Protein 1U14 (pdb70)

Solvent-accessible surface area: 8566 Å² total

Nearest PDB structures (foldseek):
  1u14-assembly1_A  TM=1.006E+00  e=8.343E-37  Salmonella enterica subsp. enterica serovar Typhimurium
  1u5w-assembly1_B  TM=9.908E-01  e=3.668E-31  Escherichia coli
  1u5w-assembly4_G  TM=9.729E-01  e=6.738E-28  Escherichia coli
  1u5w-assembly1_A  TM=9.685E-01  e=7.181E-28  Escherichia coli
  1zwy-assembly2_D  TM=9.170E-01  e=1.456E-21  Vibrio cholerae

Sequence (167 aa):
AHQVISATTNPAKIQAILQAFEEIFGEGSCHITPVAVESGVPEQPFGSEETRAGARNRVDNARRLHPQADFWVAIEAGIDDDATFSWVVIDNGVQRGEARSATLPLPAVILDRVRQGEALGPVSQYTGIDEIGRKEGAIGVFTAGKLTRSSVYYQAVILALSPFHNA

Foldseek 3Di:
DAEEEEQAPQQLLVLLQVVLCCVQVHPPPYDYHYDHDFLPDDAADEDPVVQVSSFVSSQVRSCVVPVPGQKYKYWGWYDYPQWIWIKIWMDRPPDIFIFIFDTDHDDVVLVVVVVVPDDSQVSVVVPVNHRQVSPQHPVCVVVVNPHGSNNRSNVRSNRSCVVVPDD

InterPro domains:
  IPR002786 Inosine/xanthosine triphosphatase [MF_00648] (2-171)
  IPR002786 Inosine/xanthosine triphosphatase [TIGR00258] (7-170)
  IPR026533 Non-canonical purine NTP phosphatase/PRRC1 [PF01931] (4-168)
  IPR029001 Inosine triphosphate pyrophosphatase-like [G3DSA:3.90.950.10] (1-171)
  IPR029001 Inosine triphosphate pyrophosphatase-like [SSF52972] (1-167)
  IPR050299 YjjX NTPase [PTHR34699] (1-169)

Secondary structure (DSSP, 8-state):
--EEEES---HHHHHHHHHHHHHHH-TT--EEEE-----SS-SS-BSHHHHHHHHHHHHHHHHHHSTT-SEEEEEEEEEETTEEEEEEEEE-SS-EEEEEPPPEEPPHHHHHHHTTT--TTT--TTT--TTGGGTTHHHHHHTTTSS-HHHHHHHHHHHHTGGGS--

Organism: Salmonella typhimurium (strain LT2 / SGSC1412 / ATCC 700720) (NCBI:txid99287)

B-factor: mean 19.36, std 8.31, range [7.98, 94.95]

Radius of gyration: 15.47 Å; Cα contacts (8 Å, |Δi|>4): 327; chains: 1; bounding box: 45×32×28 Å

Structure (mmCIF, N/CA/C/O backbone):
data_1U14
#
_entry.id   1U14
#
_cell.length_a   45.619
_cell.length_b   96.046
_cell.length_c   84.042
_cell.angle_alpha   90.00
_cell.angle_beta   90.00
_cell.angle_gamma   90.00
#
_symmetry.space_group_name_H-M   'C 2 2 21'
#
loop_
_entity.id
_entity.type
_entity.pdbx_description
1 polymer 'Hypothetical UPF0244 protein yjjX'
2 non-polymer 'PHOSPHATE ION'
3 water water
#
loop_
_atom_site.group_PDB
_atom_site.id
_atom_site.type_symbol
_atom_site.label_atom_id
_atom_site.label_alt_id
_atom_site.label_comp_id
_atom_site.label_asym_id
_atom_site.label_entity_id
_atom_site.label_seq_id
_atom_site.pdbx_PDB_ins_code
_atom_site.Cartn_x
_atom_site.Cartn_y
_atom_site.Cartn_z
_atom_site.occupancy
_atom_site.B_iso_or_equiv
_atom_site.auth_seq_id
_atom_site.auth_comp_id
_atom_site.auth_asym_id
_atom_site.auth_atom_id
_atom_site.pdbx_PDB_model_num
ATOM 1 N N . ALA A 1 1 ? 22.604 49.940 2.430 1.00 34.62 0 ALA A N 1
ATOM 2 C CA . ALA A 1 1 ? 22.379 48.494 2.387 1.00 34.48 0 ALA A CA 1
ATOM 3 C C . ALA A 1 1 ? 21.006 48.218 2.948 1.00 33.83 0 ALA A C 1
ATOM 4 O O . ALA A 1 1 ? 20.625 48.760 3.986 1.00 34.51 0 ALA A O 1
ATOM 14 N N . HIS A 1 3 ? 18.300 44.757 4.484 1.00 16.83 2 HIS A N 1
ATOM 15 C CA . HIS A 1 3 ? 17.919 43.372 4.690 1.00 16.41 2 HIS A CA 1
ATOM 16 C C . HIS A 1 3 ? 16.798 43.017 3.728 1.00 14.80 2 HIS A C 1
ATOM 17 O O . HIS A 1 3 ? 15.719 43.564 3.798 1.00 14.37 2 HIS A O 1
ATOM 24 N N . GLN A 1 4 ? 17.037 42.017 2.888 1.00 14.46 3 GLN A N 1
ATOM 25 C CA . GLN A 1 4 ? 16.065 41.531 1.923 1.00 13.64 3 GLN A CA 1
ATOM 26 C C . GLN A 1 4 ? 15.253 40.428 2.590 1.00 12.40 3 GLN A C 1
ATOM 27 O O . GLN A 1 4 ? 15.759 39.365 2.839 1.00 13.51 3 GLN A O 1
ATOM 33 N N . VAL A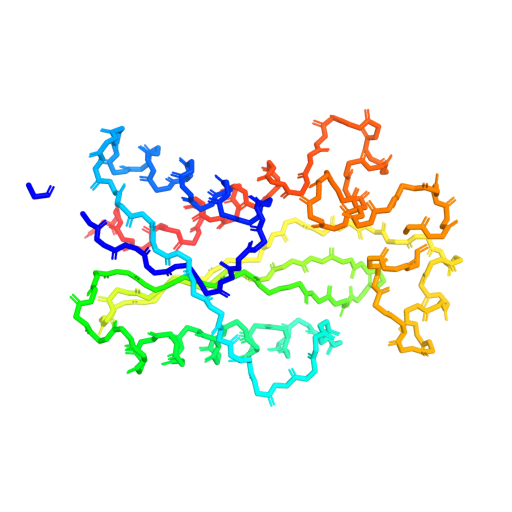 1 5 ? 14.009 40.725 2.912 1.00 11.67 4 VAL A N 1
ATOM 34 C CA . VAL A 1 5 ? 13.111 39.811 3.592 1.00 12.36 4 VAL A CA 1
ATOM 35 C C . VAL A 1 5 ? 12.065 39.292 2.609 1.00 13.21 4 VAL A C 1
ATOM 36 O O . VAL A 1 5 ? 11.239 40.032 2.121 1.00 14.21 4 VAL A O 1
ATOM 40 N N . ILE A 1 6 ? 12.110 37.995 2.328 1.00 12.72 5 ILE A N 1
ATOM 41 C CA . ILE A 1 6 ? 11.158 37.386 1.427 1.00 13.01 5 ILE A CA 1
ATOM 42 C C . ILE A 1 6 ? 9.950 36.954 2.254 1.00 13.24 5 ILE A C 1
ATOM 43 O O . ILE A 1 6 ? 10.093 36.150 3.169 1.00 13.04 5 ILE A O 1
ATOM 48 N N . SER A 1 7 ? 8.766 37.494 1.954 1.00 12.85 6 SER A N 1
ATOM 49 C CA . SER A 1 7 ? 7.538 37.098 2.662 1.00 13.74 6 SER A CA 1
ATOM 50 C C . SER A 1 7 ? 6.806 36.075 1.804 1.00 13.26 6 SER A C 1
ATOM 51 O O . SER A 1 7 ? 6.420 36.373 0.685 1.00 12.91 6 SER A O 1
ATOM 54 N N . ALA A 1 8 ? 6.627 34.878 2.328 1.00 12.86 7 ALA A N 1
ATOM 55 C CA . ALA A 1 8 ? 6.052 33.769 1.573 1.00 13.56 7 ALA A CA 1
ATOM 56 C C . ALA A 1 8 ? 4.533 33.825 1.634 1.00 14.20 7 ALA A C 1
ATOM 57 O O . ALA A 1 8 ? 3.842 32.868 2.033 1.00 14.97 7 ALA A O 1
ATOM 59 N N . THR A 1 9 ? 4.026 34.978 1.252 1.00 14.57 8 THR A N 1
ATOM 60 C CA . THR A 1 9 ? 2.610 35.282 1.292 1.00 15.53 8 THR A CA 1
ATOM 61 C C . THR A 1 9 ? 2.399 36.627 0.636 1.00 16.68 8 THR A C 1
ATOM 62 O O . THR A 1 9 ? 3.249 37.495 0.713 1.00 16.31 8 THR A O 1
ATOM 66 N N . THR A 1 10 ? 1.258 36.779 -0.013 1.00 17.68 9 THR A N 1
ATOM 67 C CA . THR A 1 10 ? 0.861 38.062 -0.597 1.00 19.13 9 THR A CA 1
ATOM 68 C C . THR A 1 10 ? -0.308 38.674 0.182 1.00 19.90 9 THR A C 1
ATOM 69 O O . THR A 1 10 ? -0.889 39.658 -0.267 1.00 21.34 9 THR A O 1
ATOM 73 N N . ASN A 1 11 ? -0.673 38.064 1.309 1.00 19.87 10 ASN A N 1
ATOM 74 C CA . ASN A 1 11 ? -1.807 38.498 2.155 1.00 20.50 10 ASN A CA 1
ATOM 75 C C . ASN A 1 11 ? -1.400 39.791 2.861 1.00 21.09 10 ASN A C 1
ATOM 76 O O . ASN A 1 11 ? -0.399 39.823 3.570 1.00 20.09 10 ASN A O 1
ATOM 81 N N . PRO A 1 12 ? -2.122 40.880 2.625 1.00 21.37 11 PRO A N 1
ATOM 82 C CA . PRO A 1 12 ? -1.706 42.176 3.194 1.00 21.71 11 PRO A CA 1
ATOM 83 C C . PRO A 1 12 ? -1.672 42.196 4.750 1.00 20.78 11 PRO A C 1
ATOM 84 O O . PRO A 1 12 ? -0.824 42.876 5.282 1.00 21.81 11 PRO A O 1
ATOM 88 N N . ALA A 1 13 ? -2.542 41.469 5.442 1.00 21.53 12 ALA A N 1
ATOM 89 C CA . ALA A 1 13 ? -2.530 41.441 6.924 1.00 21.28 12 ALA A CA 1
ATOM 90 C C . ALA A 1 13 ? -1.215 40.831 7.435 1.00 21.38 12 ALA A C 1
ATOM 91 O O . ALA A 1 13 ? -0.586 41.335 8.381 1.00 21.05 12 ALA A O 1
ATOM 93 N N . LYS A 1 14 ? -0.802 39.748 6.783 1.00 20.07 13 LYS A N 1
ATOM 94 C CA . LYS A 1 14 ? 0.478 39.095 7.099 1.00 18.85 13 LYS A CA 1
ATOM 95 C C . LYS A 1 14 ? 1.704 39.955 6.728 1.00 18.15 13 LYS A C 1
ATOM 96 O O . LYS A 1 14 ? 2.637 40.066 7.513 1.00 17.37 13 LYS A O 1
ATOM 102 N N . ILE A 1 15 ? 1.712 40.582 5.554 1.00 17.31 14 ILE A N 1
ATOM 103 C CA . ILE A 1 15 ? 2.827 41.415 5.128 1.00 17.43 14 ILE A CA 1
ATOM 104 C C . ILE A 1 15 ? 3.024 42.577 6.119 1.00 18.33 14 ILE A C 1
ATOM 105 O O . ILE A 1 15 ? 4.159 42.934 6.451 1.00 16.97 14 ILE A O 1
ATOM 110 N N . GLN A 1 16 ? 1.911 43.096 6.642 1.00 18.21 15 GLN A N 1
ATOM 111 C CA . GLN A 1 16 ? 1.966 44.241 7.570 1.00 19.41 15 GLN A CA 1
ATOM 112 C C . GLN A 1 16 ? 2.622 43.808 8.862 1.00 17.81 15 GLN A C 1
ATOM 113 O O . GLN A 1 16 ? 3.440 44.543 9.420 1.00 17.87 15 GLN A O 1
ATOM 119 N N . ALA A 1 17 ? 2.250 42.627 9.339 1.00 18.37 16 ALA A N 1
ATOM 120 C CA . ALA A 1 17 ? 2.807 42.106 10.581 1.00 16.48 16 ALA A CA 1
ATOM 121 C C . ALA A 1 17 ? 4.323 41.917 10.390 1.00 16.49 16 ALA A C 1
ATOM 122 O O . ALA A 1 17 ? 5.137 42.272 11.261 1.00 15.33 16 ALA A O 1
ATOM 124 N N . ILE A 1 18 ? 4.715 41.352 9.250 1.00 15.50 17 ILE A N 1
ATOM 125 C CA . ILE A 1 18 ? 6.135 41.082 9.010 1.00 14.13 17 ILE A CA 1
ATOM 126 C C . ILE A 1 18 ? 6.956 42.379 8.912 1.00 14.45 17 ILE A C 1
ATOM 127 O O . ILE A 1 18 ? 7.984 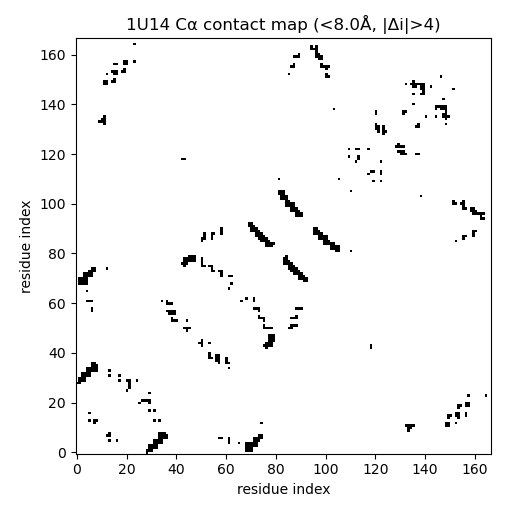42.544 9.552 1.00 13.24 17 ILE A O 1
ATOM 132 N N . LEU 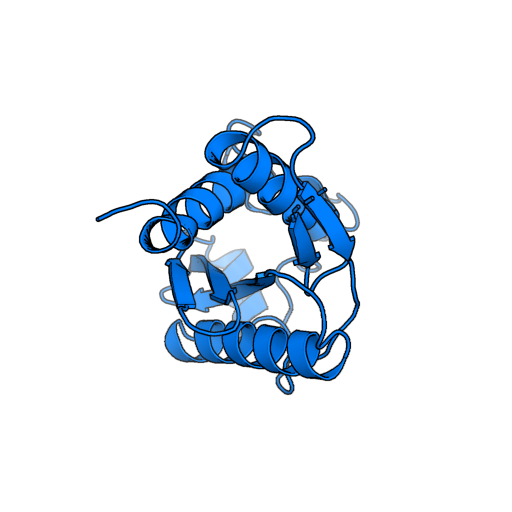A 1 19 ? 6.502 43.305 8.078 1.00 15.64 18 LEU A N 1
ATOM 133 C CA . LEU A 1 19 ? 7.166 44.593 7.946 1.00 16.60 18 LEU A CA 1
ATOM 134 C C . LEU A 1 19 ? 7.310 45.331 9.277 1.00 15.83 18 LEU A C 1
ATOM 135 O O . LEU A 1 19 ? 8.409 45.750 9.631 1.00 16.09 18 LEU A O 1
ATOM 140 N N . GLN A 1 20 ? 6.213 45.466 10.023 1.00 16.49 19 GLN A N 1
ATOM 141 C CA . GLN A 1 20 ? 6.243 46.200 11.283 1.00 16.25 19 GLN A CA 1
ATOM 142 C C . GLN A 1 20 ? 7.181 45.537 12.288 1.00 15.06 19 GLN A C 1
ATOM 143 O O . GLN A 1 20 ? 7.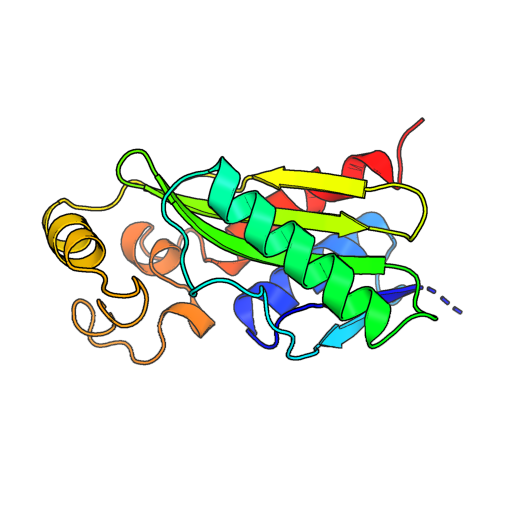978 46.211 12.944 1.00 14.91 19 GLN A O 1
ATOM 149 N N . ALA A 1 21 ? 7.123 44.213 12.375 1.00 13.81 20 ALA A N 1
ATOM 150 C CA . ALA A 1 21 ? 8.010 43.505 13.303 1.00 13.04 20 ALA A CA 1
ATOM 151 C C . ALA A 1 21 ? 9.492 43.639 12.933 1.00 13.28 20 ALA A C 1
ATOM 152 O O . ALA A 1 21 ? 10.337 43.927 13.784 1.00 13.35 20 ALA A O 1
ATOM 154 N N . PHE A 1 22 ? 9.833 43.442 11.659 1.00 13.10 21 PHE A N 1
ATOM 155 C CA . PHE A 1 22 ? 11.220 43.585 11.235 1.00 13.81 21 PHE A CA 1
ATOM 156 C C . PHE A 1 22 ? 11.766 45.013 11.429 1.00 15.25 21 PHE A C 1
ATOM 157 O O . PHE A 1 22 ? 12.899 45.202 11.825 1.00 14.59 21 PHE A O 1
ATOM 165 N N . GLU A 1 23 ? 10.924 46.001 11.199 1.00 15.88 22 GLU A N 1
ATOM 166 C CA . GLU A 1 23 ? 11.295 47.398 11.387 1.00 17.44 22 GLU A CA 1
ATOM 167 C C . GLU A 1 23 ? 11.475 47.733 12.875 1.00 16.86 22 GLU A C 1
ATOM 168 O O . GLU A 1 23 ? 12.339 48.539 13.232 1.00 17.31 22 GLU A O 1
ATOM 174 N N . GLU A 1 24 ? 10.661 47.135 13.743 1.00 15.59 23 GLU A N 1
ATOM 175 C CA . GLU A 1 24 ? 10.805 47.402 15.174 1.00 17.12 23 GLU A CA 1
ATOM 176 C C . GLU A 1 24 ? 12.149 46.849 15.698 1.00 16.94 23 GLU A C 1
ATOM 177 O O . GLU A 1 24 ? 12.821 47.467 16.527 1.00 17.06 23 GLU A O 1
ATOM 183 N N . ILE A 1 25 ? 12.543 45.671 15.219 1.00 16.75 24 ILE A N 1
ATOM 184 C CA . ILE A 1 25 ? 13.753 45.015 15.699 1.00 17.10 24 ILE A CA 1
ATOM 185 C C . ILE A 1 25 ? 15.017 45.556 15.034 1.00 17.72 24 ILE A C 1
ATOM 186 O O . ILE A 1 25 ? 16.003 45.828 15.723 1.00 17.91 24 ILE A O 1
ATOM 191 N N . PHE A 1 26 ? 14.985 45.765 13.724 1.00 16.66 25 PHE A N 1
ATOM 192 C CA . PHE A 1 26 ? 16.195 46.107 12.967 1.00 16.57 25 PHE A CA 1
ATOM 193 C C . PHE A 1 26 ? 16.250 47.613 12.611 1.00 16.34 25 PHE A C 1
ATOM 194 O O . PHE A 1 26 ? 17.279 48.119 12.174 1.00 16.81 25 PHE A O 1
ATOM 202 N N . GLY A 1 27 ? 15.133 48.296 12.769 1.00 17.03 26 GLY A N 1
ATOM 203 C CA . GLY A 1 27 ? 15.070 49.727 12.603 1.00 17.53 26 GLY A CA 1
ATOM 204 C C . GLY A 1 27 ? 14.277 50.150 11.391 1.00 18.16 26 GLY A C 1
ATOM 205 O O . GLY A 1 27 ? 14.217 49.448 10.367 1.00 16.68 26 GLY A O 1
ATOM 206 N N . GLU A 1 28 ? 13.676 51.327 11.513 1.00 19.22 27 GLU A N 1
ATOM 207 C CA . GLU A 1 28 ? 12.883 51.913 10.454 1.00 20.65 27 GLU A CA 1
ATOM 208 C C . GLU A 1 28 ? 13.738 52.080 9.211 1.00 20.19 27 GLU A C 1
ATOM 209 O O . GLU A 1 28 ? 14.885 52.549 9.276 1.00 20.28 27 GLU A O 1
ATOM 215 N N . GLY A 1 29 ? 13.184 51.654 8.075 1.00 20.62 28 GLY A N 1
ATOM 216 C CA . GLY A 1 29 ? 13.878 51.725 6.817 1.00 19.94 28 GLY A CA 1
ATOM 217 C C . GLY A 1 29 ? 15.041 50.764 6.623 1.00 19.40 28 GLY A C 1
ATOM 218 O O . GLY A 1 29 ? 15.833 50.970 5.699 1.00 19.98 28 GLY A O 1
ATOM 219 N N . SER A 1 30 ? 15.158 49.711 7.447 1.00 17.24 29 SER A N 1
ATOM 220 C CA . SER A 1 30 ? 16.290 48.796 7.354 1.00 16.52 29 SER A CA 1
ATOM 221 C C . SER A 1 30 ? 15.982 47.598 6.486 1.00 15.33 29 SER A C 1
ATOM 222 O O . SER A 1 30 ? 16.901 46.953 6.054 1.00 15.33 29 SER A O 1
ATOM 225 N N . CYS A 1 31 ? 14.705 47.313 6.279 1.00 15.56 30 CYS A N 1
ATOM 226 C CA . CYS A 1 31 ? 14.260 46.079 5.619 1.00 15.89 30 CYS A CA 1
ATOM 227 C C . CYS A 1 31 ? 13.407 46.349 4.386 1.00 15.51 30 CYS A C 1
ATOM 228 O O . CYS A 1 31 ? 12.531 47.218 4.378 1.00 15.62 30 CYS A O 1
ATOM 231 N N . HIS A 1 32 ? 13.643 45.554 3.349 1.00 16.12 31 HIS A N 1
ATOM 232 C CA . HIS A 1 32 ? 12.829 45.569 2.151 1.00 16.05 31 HIS A CA 1
ATOM 233 C C . HIS A 1 32 ? 12.083 44.253 2.079 1.00 16.17 31 HIS A C 1
ATOM 234 O O . HIS A 1 32 ? 12.714 43.207 2.031 1.00 15.66 31 HIS A O 1
ATOM 241 N N . ILE A 1 33 ? 10.759 44.302 2.063 1.00 16.42 32 ILE A N 1
ATOM 242 C CA . ILE A 1 33 ? 9.975 43.081 2.011 1.00 17.05 32 ILE A CA 1
ATOM 243 C C . ILE A 1 33 ? 9.572 42.813 0.547 1.00 17.68 32 ILE A C 1
ATOM 244 O O . ILE A 1 33 ? 9.024 43.703 -0.132 1.00 17.22 32 ILE A O 1
ATOM 249 N N . THR A 1 34 ? 9.871 41.605 0.065 1.00 17.23 33 THR A N 1
ATOM 250 C CA . THR A 1 34 ? 9.411 41.103 -1.238 1.00 18.00 33 THR A CA 1
ATOM 251 C C . THR A 1 34 ? 8.386 39.997 -1.014 1.00 18.07 33 THR A C 1
ATOM 252 O O . THR A 1 34 ? 8.752 38.911 -0.569 1.00 17.31 33 THR A O 1
ATOM 256 N N . PRO A 1 35 ? 7.106 40.288 -1.222 1.00 18.54 34 PRO A N 1
ATOM 257 C CA . PRO A 1 35 ? 6.062 39.269 -1.200 1.00 18.29 34 PRO A CA 1
ATOM 258 C C . PRO A 1 35 ? 6.129 38.335 -2.394 1.00 18.70 34 PRO A C 1
ATOM 259 O O . PRO A 1 35 ? 6.293 38.789 -3.539 1.00 20.01 34 PRO A O 1
ATOM 263 N N . VAL A 1 36 ? 5.999 37.051 -2.136 1.00 17.95 35 VAL A N 1
ATOM 264 C CA . VAL A 1 36 ? 6.074 36.056 -3.197 1.00 18.46 35 VAL A CA 1
ATOM 265 C C . VAL A 1 36 ? 4.993 35.047 -2.941 1.00 18.86 35 VAL A C 1
ATOM 266 O O . VAL A 1 36 ? 4.700 34.715 -1.808 1.00 17.84 35 VAL A O 1
ATOM 270 N N . ALA A 1 37 ? 4.394 34.564 -4.027 1.00 20.30 36 ALA A N 1
ATOM 271 C CA . ALA A 1 37 ? 3.404 33.515 -3.927 1.00 21.51 36 ALA A CA 1
ATOM 272 C C . ALA A 1 37 ? 4.127 32.191 -4.081 1.00 21.56 36 ALA A C 1
ATOM 273 O O . ALA A 1 37 ? 4.692 31.902 -5.128 1.00 22.63 36 ALA A O 1
ATOM 275 N N . VAL A 1 38 ? 4.159 31.411 -3.009 1.00 22.21 37 VAL A N 1
ATOM 276 C CA . VAL A 1 38 ? 4.792 30.088 -3.040 1.00 23.28 37 VAL A CA 1
ATOM 277 C C . VAL A 1 38 ? 3.825 29.088 -2.436 1.00 24.19 37 VAL A C 1
ATOM 278 O O . VAL A 1 38 ? 2.932 29.447 -1.670 1.00 24.66 37 VAL A O 1
ATOM 282 N N . GLU A 1 39 ? 4.016 27.831 -2.793 1.00 24.76 38 GLU A N 1
ATOM 283 C CA . GLU A 1 39 ? 3.190 26.749 -2.289 1.00 26.09 38 GLU A CA 1
ATOM 284 C C . GLU A 1 39 ? 3.731 26.182 -0.977 1.00 25.63 38 GLU A C 1
ATOM 285 O O . GLU A 1 39 ? 4.922 26.188 -0.737 1.00 25.64 38 GLU A O 1
ATOM 291 N N . SER A 1 40 ? 2.841 25.681 -0.138 1.00 25.48 39 SER A N 1
ATOM 292 C CA . SER A 1 40 ? 3.236 24.939 1.058 1.00 25.75 39 SER A CA 1
ATOM 293 C C . SER A 1 40 ? 3.349 23.435 0.791 1.00 26.35 39 SER A C 1
ATOM 294 O O . SER A 1 40 ? 3.785 22.676 1.665 1.00 27.52 39 SER A O 1
ATOM 297 N N . GLY A 1 41 ? 2.883 23.008 -0.382 1.00 25.77 40 GLY A N 1
ATOM 298 C CA . GLY A 1 41 ? 2.846 21.602 -0.743 1.00 25.69 40 GLY A CA 1
ATOM 299 C C . GLY A 1 41 ? 1.753 20.815 -0.046 1.00 25.79 40 GLY A C 1
ATOM 300 O O . GLY A 1 41 ? 1.601 19.618 -0.285 1.00 25.57 40 GLY A O 1
ATOM 301 N N . VAL A 1 42 ? 1.007 21.468 0.840 1.00 25.06 41 VAL A N 1
ATOM 302 C CA . VAL A 1 42 ? -0.151 20.842 1.465 1.00 25.50 41 VAL A CA 1
ATOM 303 C C . VAL A 1 42 ? -1.347 21.798 1.401 1.00 24.51 41 VAL A C 1
ATOM 304 O O . VAL A 1 42 ? -1.173 22.996 1.159 1.00 24.03 41 VAL A O 1
ATOM 308 N N . PRO A 1 43 ? -2.568 21.279 1.571 1.00 24.01 42 PRO A N 1
ATOM 309 C CA . PRO A 1 43 ? -3.766 22.127 1.547 1.00 23.88 42 PRO A CA 1
ATOM 310 C C . PRO A 1 43 ? -3.719 23.308 2.522 1.00 24.67 42 PRO A C 1
ATOM 311 O O . PRO A 1 43 ? -3.045 23.205 3.567 1.00 24.11 42 PRO A O 1
ATOM 315 N N . GLU A 1 44 ? -4.351 24.420 2.139 1.00 24.66 43 GLU A N 1
ATOM 316 C CA . GLU A 1 44 ? -4.457 25.603 3.000 1.00 26.17 43 GLU A CA 1
ATOM 317 C C . GLU A 1 44 ? -5.254 25.274 4.267 1.00 25.29 43 GLU A C 1
ATOM 318 O O . GLU A 1 44 ? -6.236 24.566 4.208 1.00 25.37 43 GLU A O 1
ATOM 324 N N . GLN A 1 45 ? -4.807 25.796 5.404 1.00 24.44 44 GLN A N 1
ATOM 325 C CA . GLN A 1 45 ? -5.410 25.544 6.720 1.00 23.08 44 GLN A CA 1
ATOM 326 C C . GLN A 1 45 ? -5.284 24.127 7.246 1.00 22.13 44 GLN A C 1
ATOM 327 O O . GLN A 1 45 ? -6.272 23.413 7.398 1.00 23.20 44 GLN A O 1
ATOM 333 N N . PRO A 1 46 ? -4.069 23.685 7.541 1.00 21.35 45 PRO A N 1
ATOM 334 C CA . PRO A 1 46 ? -3.876 22.348 8.085 1.00 21.33 45 PRO A CA 1
ATOM 335 C C . PRO A 1 46 ? -4.581 22.185 9.410 1.00 22.16 45 PRO A C 1
ATOM 336 O O . PRO A 1 46 ? -4.748 23.158 10.142 1.00 20.77 45 PRO A O 1
ATOM 340 N N . PHE A 1 47 ? -4.979 20.955 9.688 1.00 22.75 46 PHE A N 1
ATOM 341 C CA . PHE A 1 47 ? -5.494 20.543 10.978 1.00 22.65 46 PHE A CA 1
ATOM 342 C C . PHE A 1 47 ? -4.316 20.037 11.777 1.00 22.00 46 PHE A C 1
ATOM 343 O O . PHE A 1 47 ? -3.598 19.140 11.322 1.00 23.30 46 PHE A O 1
ATOM 351 N N . GLY A 1 48 ? -4.098 20.617 12.950 1.00 20.09 47 GLY A N 1
ATOM 352 C CA . GLY A 1 48 ? -3.081 20.196 13.888 1.00 18.93 47 GLY A CA 1
ATOM 353 C C . GLY A 1 48 ? -1.916 21.181 13.938 1.00 18.47 47 GLY A C 1
ATOM 354 O O . GLY A 1 48 ? -1.494 21.672 12.904 1.00 17.20 47 GLY A O 1
ATOM 355 N N . SER A 1 49 ? -1.385 21.425 15.127 1.00 18.00 48 SER A N 1
ATOM 356 C CA . SER A 1 49 ? -0.265 22.356 15.295 1.00 18.79 48 SER A CA 1
ATOM 357 C C . SER A 1 49 ? 0.964 21.917 14.494 1.00 18.45 48 SER A C 1
ATOM 358 O O . SER A 1 49 ? 1.603 22.690 13.807 1.00 18.04 48 SER A O 1
ATOM 361 N N . GLU A 1 50 ? 1.326 20.660 14.610 1.00 18.23 49 GLU A N 1
ATOM 362 C CA . GLU A 1 50 ? 2.552 20.186 13.978 1.00 18.17 49 GLU A CA 1
ATOM 363 C C . GLU A 1 50 ? 2.475 20.295 12.459 1.00 16.78 49 GLU A C 1
ATOM 364 O O . GLU A 1 50 ? 3.436 20.675 11.794 1.00 16.44 49 GLU A O 1
ATOM 370 N N . GLU A 1 51 ? 1.305 19.989 11.928 1.00 15.88 50 GLU A N 1
ATOM 371 C CA . GLU A 1 51 ? 1.032 20.052 10.491 1.00 15.67 50 GLU A CA 1
ATOM 372 C C . GLU A 1 51 ? 1.072 21.469 9.956 1.00 14.53 50 GLU A C 1
ATOM 373 O O . GLU A 1 51 ? 1.493 21.730 8.829 1.00 14.07 50 GLU A O 1
ATOM 379 N N . THR A 1 52 ? 0.529 22.377 10.750 1.00 13.61 51 THR A N 1
ATOM 380 C CA . THR A 1 52 ? 0.550 23.792 10.420 1.00 12.89 51 THR A CA 1
ATOM 381 C C . THR A 1 52 ? 1.978 24.305 10.351 1.00 12.16 51 THR A C 1
ATOM 382 O O . THR A 1 52 ? 2.339 25.012 9.412 1.00 13.44 51 THR A O 1
ATOM 386 N N . ARG A 1 53 ? 2.773 23.975 11.358 1.00 12.69 52 ARG A N 1
ATOM 387 C CA . ARG A 1 53 ? 4.179 24.363 11.369 1.00 13.42 52 ARG A CA 1
ATOM 388 C C . ARG A 1 53 ? 4.920 23.771 10.177 1.00 13.06 52 ARG A C 1
ATOM 389 O O . ARG A 1 53 ? 5.747 24.441 9.560 1.00 12.86 52 ARG A O 1
ATOM 397 N N . ALA A 1 54 ? 4.607 22.528 9.830 1.00 13.84 53 ALA A N 1
ATOM 398 C CA . ALA A 1 54 ? 5.204 21.867 8.666 1.00 13.66 53 ALA A CA 1
ATOM 399 C C . ALA A 1 54 ? 4.897 22.646 7.395 1.00 13.25 53 ALA A C 1
ATOM 400 O O . ALA A 1 54 ? 5.785 22.852 6.578 1.00 14.63 53 ALA A O 1
ATOM 402 N N . GLY A 1 55 ? 3.665 23.138 7.242 1.00 13.09 54 GLY A N 1
ATOM 403 C CA . GLY A 1 55 ? 3.305 24.010 6.133 1.00 12.90 54 GLY A CA 1
ATOM 404 C C . GLY A 1 55 ? 4.124 25.290 6.036 1.00 12.62 54 GLY A C 1
ATOM 405 O O . GLY A 1 55 ? 4.608 25.657 4.970 1.00 12.57 54 GLY A O 1
ATOM 406 N N . ALA A 1 56 ? 4.316 25.933 7.174 1.00 12.79 55 ALA A N 1
ATOM 407 C CA . ALA A 1 56 ? 5.085 27.166 7.235 1.00 12.41 55 ALA A CA 1
ATOM 408 C C . ALA A 1 56 ? 6.556 26.864 6.855 1.00 12.20 55 ALA A C 1
ATOM 409 O O . ALA A 1 56 ? 7.173 27.623 6.108 1.00 12.07 55 ALA A O 1
ATOM 411 N N . ARG A 1 57 ? 7.104 25.770 7.391 1.00 12.71 56 ARG A N 1
ATOM 412 C CA . ARG A 1 57 ? 8.497 25.367 7.092 1.00 13.02 56 ARG A CA 1
ATOM 413 C C . ARG A 1 57 ? 8.658 25.072 5.608 1.00 13.75 56 ARG A C 1
ATOM 414 O O . ARG A 1 57 ? 9.621 25.499 4.984 1.00 12.59 56 ARG A O 1
ATOM 422 N N . ASN A 1 58 ? 7.682 24.368 5.033 1.00 14.15 57 ASN A N 1
ATOM 423 C CA . ASN A 1 58 ? 7.694 24.105 3.599 1.00 14.94 57 ASN A CA 1
ATOM 424 C C . ASN A 1 58 ? 7.677 25.376 2.770 1.00 14.04 57 ASN A C 1
ATOM 425 O O . ASN A 1 58 ? 8.409 25.487 1.795 1.00 13.84 57 ASN A O 1
ATOM 430 N N . ARG A 1 59 ? 6.839 26.349 3.153 1.00 13.94 58 ARG A N 1
ATOM 431 C CA . ARG A 1 59 ? 6.777 27.625 2.451 1.00 14.66 58 ARG A CA 1
ATOM 432 C C . ARG A 1 59 ? 8.095 28.363 2.491 1.00 13.69 58 ARG A C 1
ATOM 433 O O . ARG A 1 59 ? 8.485 28.951 1.514 1.00 13.92 58 ARG A O 1
ATOM 441 N N . VAL A 1 60 ? 8.749 28.371 3.645 1.00 13.16 59 VAL A N 1
ATOM 442 C CA . VAL A 1 60 ? 10.040 29.025 3.784 1.00 13.22 59 VAL A CA 1
ATOM 443 C C . VAL A 1 60 ? 11.074 28.356 2.867 1.00 13.60 59 VAL A C 1
ATOM 444 O O . VAL A 1 60 ? 11.832 29.027 2.191 1.00 13.96 59 VAL A O 1
ATOM 448 N N . ASP A 1 61 ? 11.097 27.027 2.857 1.00 13.49 60 ASP A N 1
ATOM 449 C CA . ASP A 1 61 ? 12.059 26.284 2.034 1.00 14.02 60 ASP A CA 1
ATOM 450 C C . ASP A 1 61 ? 11.841 26.613 0.566 1.00 12.90 60 ASP A C 1
ATOM 451 O O . ASP A 1 61 ? 12.802 26.828 -0.175 1.00 13.57 60 ASP A O 1
ATOM 456 N N . ASN A 1 62 ? 10.584 26.688 0.148 1.00 12.43 61 ASN A N 1
ATOM 457 C CA . ASN A 1 62 ? 10.258 26.963 -1.256 1.00 12.08 61 ASN A CA 1
ATOM 458 C C . ASN A 1 62 ? 10.569 28.417 -1.613 1.00 11.81 61 ASN A C 1
ATOM 459 O O . ASN A 1 62 ? 11.064 28.743 -2.68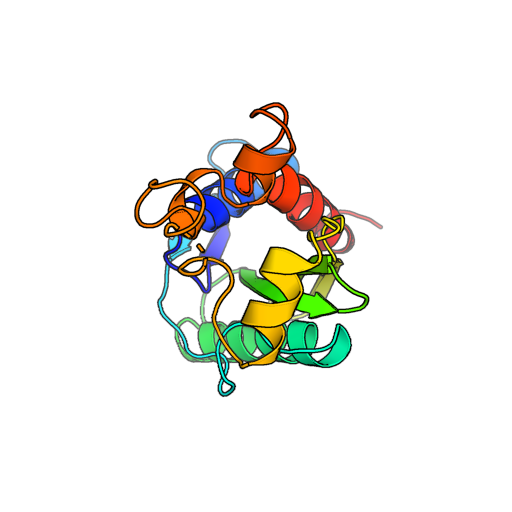0 1.00 11.06 61 ASN A O 1
ATOM 464 N N . ALA A 1 63 ? 10.333 29.322 -0.663 1.00 11.84 62 ALA A N 1
ATOM 465 C CA . ALA A 1 63 ? 10.683 30.713 -0.880 1.00 11.57 62 ALA A CA 1
ATOM 466 C C . ALA A 1 63 ? 12.196 30.875 -1.078 1.00 12.55 62 ALA A C 1
ATOM 467 O O . ALA A 1 63 ? 12.624 31.711 -1.854 1.00 12.37 62 ALA A O 1
ATOM 469 N N . ARG A 1 64 ? 12.966 30.116 -0.304 1.00 13.34 63 ARG A N 1
ATOM 470 C CA . ARG A 1 64 ? 14.427 30.121 -0.391 1.00 14.28 63 ARG A CA 1
ATOM 471 C C . ARG A 1 64 ? 14.870 29.598 -1.751 1.00 14.38 63 ARG A C 1
ATOM 472 O O . ARG A 1 64 ? 15.770 30.167 -2.366 1.00 13.39 63 ARG A O 1
ATOM 480 N N . ARG A 1 65 ? 14.231 28.539 -2.230 1.00 14.74 64 ARG 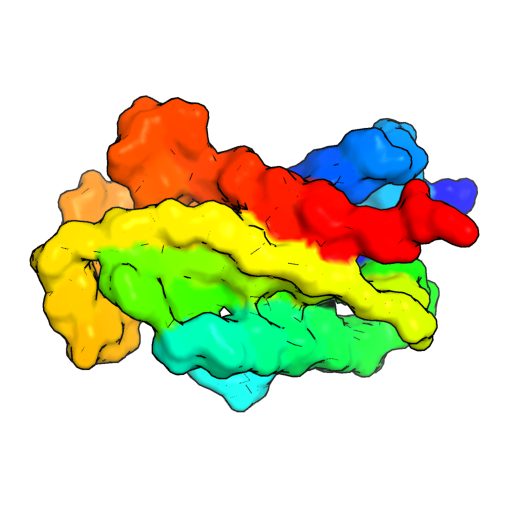A N 1
ATOM 481 C CA . ARG A 1 65 ? 14.548 28.000 -3.559 1.00 15.64 64 ARG A CA 1
ATOM 482 C C . ARG A 1 65 ? 14.276 29.035 -4.672 1.00 15.56 64 ARG A C 1
ATOM 483 O O . ARG A 1 65 ? 15.061 29.189 -5.603 1.00 16.75 64 ARG A O 1
ATOM 491 N N . LEU A 1 66 ? 13.194 29.797 -4.524 1.00 16.45 65 LEU A N 1
ATOM 492 C CA . LEU A 1 66 ? 12.806 30.821 -5.486 1.00 16.96 65 LEU A CA 1
ATOM 493 C C . LEU A 1 66 ? 13.681 32.073 -5.458 1.00 17.17 65 LEU A C 1
ATOM 494 O O . LEU A 1 66 ? 14.022 32.626 -6.521 1.00 16.75 65 LEU A O 1
ATOM 499 N N . HIS A 1 67 ? 14.101 32.477 -4.249 1.00 16.53 66 HIS A N 1
ATOM 500 C CA . HIS A 1 67 ? 14.839 33.712 -3.985 1.00 16.77 66 HIS A CA 1
ATOM 501 C C . HIS A 1 67 ? 16.051 33.377 -3.108 1.00 15.83 66 HIS A C 1
ATOM 502 O O . HIS A 1 67 ? 16.136 33.771 -1.940 1.00 15.27 66 HIS A O 1
ATOM 509 N N . PRO A 1 68 ? 17.019 32.654 -3.669 1.00 15.22 67 PRO A N 1
ATOM 510 C CA . PRO A 1 68 ? 18.169 32.181 -2.879 1.00 15.28 67 PRO A CA 1
ATOM 511 C C . PRO A 1 68 ? 19.120 33.228 -2.343 1.00 16.05 67 PRO A C 1
ATOM 512 O O . PRO A 1 68 ? 19.861 32.911 -1.407 1.00 16.55 67 PRO A O 1
ATOM 516 N N . GLN A 1 69 ? 19.100 34.443 -2.879 1.00 16.61 68 GLN A N 1
ATOM 517 C CA . GLN A 1 69 ? 20.113 35.447 -2.527 1.00 18.60 68 GLN A CA 1
ATOM 518 C C . GLN A 1 69 ? 19.655 36.464 -1.469 1.00 19.04 68 GLN A C 1
ATOM 519 O O . GLN A 1 69 ? 20.356 37.447 -1.167 1.00 20.44 68 GLN A O 1
ATOM 525 N N . ALA A 1 70 ? 18.519 36.219 -0.870 1.00 17.99 69 ALA A N 1
ATOM 526 C CA . ALA A 1 70 ? 18.001 37.153 0.140 1.00 17.29 69 ALA A CA 1
ATOM 527 C C . ALA A 1 70 ? 18.663 36.928 1.520 1.00 16.17 69 ALA A C 1
ATOM 528 O O . ALA A 1 70 ? 19.591 36.118 1.675 1.00 17.83 69 ALA A O 1
ATOM 530 N N . ASP A 1 71 ? 18.220 37.695 2.512 1.00 14.18 70 ASP A N 1
ATOM 531 C CA . ASP A 1 71 ? 18.740 37.659 3.866 1.00 14.46 70 ASP A CA 1
ATOM 532 C C . ASP A 1 71 ? 17.843 36.880 4.818 1.00 12.24 70 ASP A C 1
ATOM 533 O O . ASP A 1 71 ? 18.350 36.155 5.662 1.00 13.49 70 ASP A O 1
ATOM 538 N N . PHE A 1 72 ? 16.528 37.029 4.684 1.00 12.65 71 PHE A N 1
ATOM 539 C CA . PHE A 1 72 ? 15.545 36.293 5.496 1.00 11.58 71 PHE A CA 1
ATOM 540 C C . PHE A 1 72 ? 14.410 35.794 4.609 1.00 10.84 71 PHE A C 1
ATOM 541 O O . PHE A 1 72 ? 14.052 36.444 3.617 1.00 10.19 71 PHE A O 1
ATOM 549 N N . TRP A 1 73 ? 13.827 34.667 5.012 1.00 9.89 72 TRP A N 1
ATOM 550 C CA . TRP A 1 73 ? 12.627 34.079 4.385 1.00 9.43 72 TRP A CA 1
ATOM 551 C C . TRP A 1 73 ? 11.658 33.815 5.532 1.00 9.87 72 TRP A C 1
ATOM 552 O O . TRP A 1 73 ? 12.046 33.246 6.573 1.00 11.41 72 TRP A O 1
ATOM 563 N N . VAL A 1 74 ? 10.414 34.253 5.353 1.00 9.91 73 VAL A N 1
ATOM 564 C CA . VAL A 1 74 ? 9.407 34.259 6.409 1.00 11.01 73 VAL A CA 1
ATOM 565 C C . VAL A 1 74 ? 8.081 33.713 5.924 1.00 10.40 73 VAL A C 1
ATOM 566 O O . VAL A 1 74 ? 7.581 34.098 4.873 1.00 9.95 73 VAL A O 1
ATOM 570 N N . ALA A 1 75 ? 7.500 32.817 6.70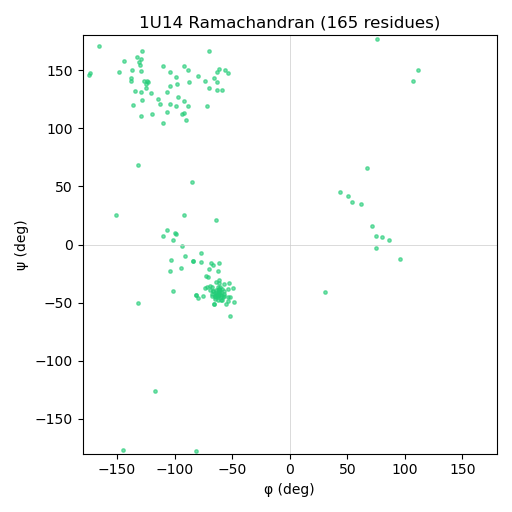2 1.00 9.41 74 ALA A N 1
ATOM 571 C CA . ALA A 1 75 ? 6.124 32.389 6.440 1.00 10.12 74 ALA A CA 1
ATOM 572 C C . ALA A 1 75 ? 5.271 32.490 7.683 1.00 10.83 74 ALA A C 1
ATOM 573 O O . ALA A 1 75 ? 5.748 32.333 8.798 1.00 10.86 74 ALA A O 1
ATOM 575 N N . ILE A 1 76 ? 3.981 32.745 7.464 1.00 10.96 75 ILE A N 1
ATOM 576 C CA . ILE A 1 76 ? 2.983 32.706 8.523 1.00 11.02 75 ILE A CA 1
ATOM 577 C C . ILE A 1 76 ? 1.832 31.833 8.039 1.00 11.00 75 ILE A C 1
ATOM 578 O O . ILE A 1 76 ? 1.151 32.200 7.066 1.00 12.34 75 ILE A O 1
ATOM 583 N N . GLU A 1 77 ? 1.670 30.656 8.653 1.00 9.77 76 GLU A N 1
ATOM 584 C CA . GLU A 1 77 ? 0.679 29.672 8.200 1.00 11.19 76 GLU A CA 1
ATOM 585 C C . GLU A 1 77 ? -0.387 29.514 9.277 1.00 11.98 76 GLU A C 1
ATOM 586 O O . GLU A 1 77 ? -0.080 29.142 10.430 1.00 9.97 76 GLU A O 1
ATOM 592 N N . ALA A 1 78 ? -1.646 29.700 8.869 1.00 11.96 77 ALA A N 1
ATOM 593 C CA . ALA A 1 78 ? -2.794 29.536 9.744 1.00 13.14 77 ALA A CA 1
ATOM 594 C C . ALA A 1 78 ? -3.255 28.091 9.739 1.00 13.89 77 ALA A C 1
ATOM 595 O O . ALA A 1 78 ? -3.204 27.427 8.701 1.00 14.60 77 ALA A O 1
ATOM 597 N N . GLY A 1 79 ? -3.623 27.581 10.904 1.00 14.22 78 GLY A N 1
ATOM 598 C CA . GLY A 1 79 ? -4.228 26.269 11.028 1.00 15.26 78 GLY A CA 1
ATOM 599 C C . GLY A 1 79 ? -5.270 26.204 12.118 1.00 15.73 78 GLY A C 1
ATOM 600 O O . GLY A 1 79 ? -5.597 27.219 12.738 1.00 14.94 78 GLY A O 1
ATOM 601 N N . ILE A 1 80 ? -5.803 25.001 12.313 1.00 17.40 79 ILE A N 1
ATOM 602 C CA . ILE A 1 80 ? -6.834 24.734 13.331 1.00 19.23 79 ILE A CA 1
ATOM 603 C C . ILE A 1 80 ? -6.361 23.638 14.255 1.00 21.57 79 ILE A C 1
ATOM 604 O O . ILE A 1 80 ? -5.766 22.682 13.802 1.00 21.22 79 ILE A O 1
ATOM 609 N N . ASP A 1 81 ? -6.642 23.766 15.553 1.00 23.87 80 ASP A N 1
ATOM 610 C CA . ASP A 1 81 ? -6.314 22.721 16.534 1.00 26.39 80 ASP A CA 1
ATOM 611 C C . ASP A 1 81 ? -6.883 23.086 17.917 1.00 27.70 80 ASP A C 1
ATOM 612 O O . ASP A 1 81 ? -6.995 24.239 18.258 1.00 26.77 80 ASP A O 1
ATOM 617 N N . ASP A 1 82 ? -7.304 22.073 18.689 1.00 30.70 81 ASP A N 1
ATOM 618 C CA . ASP A 1 82 ? -8.037 22.291 19.958 1.00 31.13 81 ASP A CA 1
ATOM 619 C C . ASP A 1 82 ? -9.141 23.381 19.904 1.00 29.55 81 ASP A C 1
ATOM 620 O O . ASP A 1 82 ? -9.262 24.249 20.806 1.00 29.04 81 ASP A O 1
ATOM 625 N N . ASP A 1 83 ? -9.935 23.319 18.841 1.00 26.96 82 ASP A N 1
ATOM 626 C CA . ASP A 1 83 ? -11.114 24.155 18.664 1.00 26.03 82 ASP A CA 1
ATOM 627 C C . ASP A 1 83 ? -10.735 25.635 18.617 1.00 22.97 82 ASP A C 1
ATOM 628 O O . ASP A 1 83 ? -11.460 26.496 19.125 1.00 22.39 82 ASP A O 1
ATOM 633 N N . ALA A 1 84 ? -9.565 25.895 18.028 1.00 20.00 83 ALA A N 1
ATOM 634 C CA . ALA A 1 84 ? -9.064 27.254 17.868 1.00 18.38 83 ALA A CA 1
ATOM 635 C C . ALA A 1 84 ? -8.323 27.436 16.547 1.00 16.18 83 ALA A C 1
ATOM 636 O O . ALA A 1 84 ? -7.851 26.487 15.931 1.00 17.09 83 ALA A O 1
ATOM 638 N N . THR A 1 85 ? -8.241 28.679 16.133 1.00 15.33 84 THR A N 1
ATOM 639 C CA . THR A 1 85 ? -7.397 29.072 15.012 1.00 14.74 84 THR A CA 1
ATOM 640 C C . THR A 1 85 ? -6.130 29.766 15.571 1.00 13.57 84 THR A C 1
ATOM 641 O O . THR A 1 85 ? -6.173 30.404 16.613 1.00 12.01 84 THR A O 1
ATOM 645 N N . PHE A 1 86 ? -5.016 29.618 14.863 1.00 12.74 85 PHE A N 1
ATOM 646 C CA . PHE A 1 86 ? -3.709 30.170 15.270 1.00 11.98 85 PHE A CA 1
ATOM 647 C C . PHE A 1 86 ? -2.828 30.081 14.046 1.00 12.58 85 PHE A C 1
ATOM 648 O O . PHE A 1 86 ? -3.209 29.483 13.057 1.00 12.80 85 PHE A O 1
ATOM 656 N N . SER A 1 87 ? -1.651 30.695 14.122 1.00 12.27 86 SER A N 1
ATOM 657 C CA . SER A 1 87 ? -0.670 30.573 13.069 1.00 12.21 86 SER A CA 1
ATOM 658 C C . SER A 1 87 ? 0.694 30.208 13.625 1.00 12.20 86 SER A C 1
ATOM 659 O O . SER A 1 87 ? 1.006 30.506 14.751 1.00 12.12 86 SER A O 1
ATOM 662 N N . TRP A 1 88 ? 1.501 29.580 12.790 1.00 11.01 87 TRP A N 1
ATOM 663 C CA . TRP A 1 88 ? 2.920 29.421 13.065 1.00 10.09 87 TRP A CA 1
ATOM 664 C C . TRP A 1 88 ? 3.684 30.422 12.187 1.00 10.39 87 TRP A C 1
ATOM 665 O O . TRP A 1 88 ? 3.421 30.565 10.994 1.00 10.58 87 TRP A O 1
ATOM 676 N N . VAL A 1 89 ? 4.655 31.065 12.783 1.00 9.35 88 VAL A N 1
ATOM 677 C CA . VAL A 1 89 ? 5.599 31.906 12.090 1.00 9.93 88 VAL A CA 1
ATOM 678 C C . VAL A 1 89 ? 6.921 31.184 12.041 1.00 9.80 88 VAL A C 1
ATOM 679 O O . VAL A 1 89 ? 7.419 30.714 13.099 1.00 10.56 88 VAL A O 1
ATOM 683 N N . VAL A 1 90 ? 7.528 31.129 10.848 1.00 9.26 89 VAL A N 1
ATOM 684 C CA . VAL A 1 90 ? 8.859 30.534 10.665 1.00 10.09 89 VAL A CA 1
ATOM 685 C C . VAL A 1 90 ? 9.708 31.549 9.921 1.00 9.89 89 VAL A C 1
ATOM 686 O O . VAL A 1 90 ? 9.333 32.008 8.856 1.00 10.34 89 VAL A O 1
ATOM 690 N N . ILE A 1 91 ? 10.844 31.892 10.519 1.00 10.12 90 ILE A N 1
ATOM 691 C CA . ILE A 1 91 ? 11.824 32.768 9.948 1.00 9.91 90 ILE A CA 1
ATOM 692 C C . ILE A 1 91 ? 13.159 32.035 9.813 1.00 10.61 90 ILE A C 1
ATOM 693 O O . ILE A 1 91 ? 13.648 31.403 10.755 1.00 10.96 90 ILE A O 1
ATOM 698 N N . ASP A 1 92 ? 13.738 32.117 8.632 1.00 10.66 91 ASP A N 1
ATOM 699 C CA . ASP A 1 92 ? 15.055 31.515 8.338 1.00 10.89 91 ASP A CA 1
ATOM 700 C C . ASP A 1 92 ? 15.989 32.595 7.803 1.00 11.08 91 ASP A C 1
ATOM 701 O O . ASP A 1 92 ? 15.572 33.445 7.030 1.00 10.17 91 ASP A O 1
ATOM 706 N N . ASN A 1 93 ? 17.231 32.655 8.285 1.00 11.02 92 ASN A N 1
ATOM 707 C CA . ASN A 1 93 ? 18.238 33.545 7.662 1.00 11.07 92 ASN A CA 1
ATOM 708 C C . ASN A 1 93 ? 19.293 32.803 6.841 1.00 11.35 92 ASN A C 1
ATOM 709 O O . ASN A 1 93 ? 20.302 33.385 6.438 1.00 11.95 92 ASN A O 1
ATOM 714 N N . GLY A 1 94 ? 19.040 31.530 6.577 1.00 12.17 93 GLY A N 1
ATOM 715 C CA . GLY A 1 94 ? 19.941 30.695 5.814 1.00 12.32 93 GLY A CA 1
ATOM 716 C C . GLY A 1 94 ? 20.864 29.868 6.680 1.00 13.21 93 GLY A C 1
ATOM 717 O O . GLY A 1 94 ? 21.511 28.955 6.178 1.00 14.43 93 GLY A O 1
ATOM 718 N N . VAL A 1 95 ? 20.916 30.189 7.966 1.00 12.20 94 VAL A N 1
ATOM 719 C CA . VAL A 1 95 ? 21.779 29.501 8.914 1.00 13.57 94 VAL A CA 1
ATOM 720 C C . VAL A 1 95 ? 20.961 29.131 10.150 1.00 13.37 94 VAL A C 1
ATOM 721 O O . VAL A 1 95 ? 21.007 28.003 10.598 1.00 15.18 94 VAL A O 1
ATOM 725 N N . GLN A 1 96 ? 20.237 30.101 10.710 1.00 13.80 95 GLN A N 1
ATOM 726 C CA . GLN A 1 96 ? 19.436 29.946 11.921 1.00 13.72 95 GLN A CA 1
ATOM 727 C C . GLN A 1 96 ? 17.945 30.005 11.535 1.00 13.58 95 GLN A C 1
ATOM 728 O O . GLN A 1 96 ? 17.589 30.596 10.539 1.00 12.14 95 GLN A O 1
ATOM 734 N N . ARG A 1 97 ? 17.094 29.367 12.339 1.00 14.02 96 ARG A N 1
ATOM 735 C CA . ARG A 1 97 ? 15.645 29.437 12.164 1.00 14.03 96 ARG A CA 1
ATOM 736 C C . ARG A 1 97 ? 15.043 29.864 13.494 1.00 12.69 96 ARG A C 1
ATOM 737 O O . ARG A 1 97 ? 15.518 29.447 14.566 1.00 13.31 96 ARG A O 1
ATOM 745 N N . GLY A 1 98 ? 14.034 30.715 13.437 1.00 11.87 97 GLY A N 1
ATOM 746 C CA . GLY A 1 98 ? 13.270 31.071 14.601 1.00 11.13 97 GLY A CA 1
ATOM 747 C C . GLY A 1 98 ? 11.807 30.794 14.320 1.00 11.81 97 GLY A C 1
ATOM 748 O O . GLY A 1 98 ? 11.318 31.110 13.243 1.00 11.27 97 GLY A O 1
ATOM 749 N N . GLU A 1 99 ? 11.112 30.238 15.303 1.00 10.58 98 GLU A N 1
ATOM 750 C CA . GLU A 1 99 ? 9.741 29.853 15.110 1.00 10.97 98 GLU A CA 1
ATOM 751 C C . GLU A 1 99 ? 8.913 30.233 16.330 1.00 11.35 98 GLU A C 1
ATOM 752 O O . GLU A 1 99 ? 9.373 30.086 17.463 1.00 14.12 98 GLU A O 1
ATOM 758 N N . ALA A 1 100 ? 7.704 30.704 16.098 1.00 9.33 99 ALA A N 1
ATOM 759 C CA . ALA A 1 100 ? 6.772 30.994 17.182 1.00 9.22 99 ALA A CA 1
ATOM 760 C C . ALA A 1 100 ? 5.352 30.754 16.729 1.00 9.82 99 ALA A C 1
ATOM 761 O O . ALA A 1 100 ? 5.005 30.978 15.575 1.00 11.77 99 ALA A O 1
ATOM 763 N N . ARG A 1 101 ? 4.515 30.351 17.663 1.00 9.94 100 ARG A N 1
ATOM 764 C CA . ARG A 1 101 ? 3.100 30.207 17.404 1.00 10.39 100 ARG A CA 1
ATOM 765 C C . ARG A 1 101 ? 2.393 31.456 17.894 1.00 10.68 100 ARG A C 1
ATOM 766 O O . ARG A 1 101 ? 2.734 31.986 18.950 1.00 10.67 100 ARG A O 1
ATOM 774 N N . SER A 1 102 ? 1.423 31.962 17.124 1.00 9.68 101 SER A N 1
ATOM 775 C CA . SER A 1 102 ? 0.611 33.089 17.582 1.00 11.12 101 SER A CA 1
ATOM 776 C C . SER A 1 102 ? -0.317 32.643 18.719 1.00 10.81 101 SER A C 1
ATOM 777 O O . SER A 1 102 ? -0.532 31.459 18.927 1.00 10.09 101 SER A O 1
ATOM 780 N N . ALA A 1 103 ? -0.897 33.621 19.416 1.00 10.46 102 ALA A N 1
ATOM 781 C CA . ALA A 1 103 ? -1.969 33.389 20.348 1.00 10.47 102 ALA A CA 1
ATOM 782 C C . ALA A 1 103 ? -3.103 32.675 19.634 1.00 10.62 102 ALA A C 1
ATOM 783 O O . ALA A 1 103 ? -3.316 32.859 18.412 1.00 11.58 102 ALA A O 1
ATOM 785 N N . THR A 1 104 ? -3.851 31.870 20.391 1.00 10.41 103 THR A N 1
ATOM 786 C CA . THR A 1 104 ? -4.995 31.156 19.802 1.00 11.94 103 THR A CA 1
ATOM 787 C C . THR A 1 104 ? -6.283 31.965 19.959 1.00 13.37 103 THR A C 1
ATOM 788 O O . THR A 1 104 ? -6.450 32.750 20.906 1.00 13.19 103 THR A O 1
ATOM 792 N N . LEU A 1 105 ? -7.218 31.733 19.040 1.00 13.82 104 LEU A N 1
ATOM 793 C CA . LEU A 1 105 ? -8.561 32.310 19.097 1.00 13.63 104 LEU A CA 1
ATOM 794 C C . LEU A 1 105 ? -9.524 31.164 19.171 1.00 13.96 104 LEU A C 1
ATOM 795 O O . LEU A 1 105 ? -9.640 30.357 18.205 1.00 11.66 104 LEU A O 1
ATOM 800 N N . PRO A 1 106 ? -10.199 31.021 20.309 1.00 15.19 105 PRO A N 1
ATOM 801 C CA . PRO A 1 106 ? -11.182 29.939 20.444 1.00 15.44 105 PRO A CA 1
ATOM 802 C C . PRO A 1 106 ? -12.294 30.177 19.440 1.00 14.74 105 PRO A C 1
ATOM 803 O O . PRO A 1 106 ? -12.685 31.334 19.311 1.00 16.29 105 PRO A O 1
ATOM 807 N N . LEU A 1 107 ? -12.711 29.158 18.681 1.00 16.26 106 LEU A N 1
ATOM 808 C CA . LEU A 1 107 ? -13.794 29.319 17.704 1.00 16.16 106 LEU A CA 1
ATOM 809 C C . LEU A 1 107 ? -15.122 28.826 18.262 1.00 16.86 106 LEU A C 1
ATOM 810 O O . LEU A 1 107 ? -15.159 27.820 18.957 1.00 16.69 106 LEU A O 1
ATOM 815 N N . PRO A 1 108 ? -16.193 29.516 17.896 1.00 16.79 107 PRO A N 1
ATOM 816 C CA . PRO A 1 108 ? -17.554 29.086 18.247 1.00 16.76 107 PRO A CA 1
ATOM 817 C C . PRO A 1 108 ? -17.884 27.737 17.608 1.00 15.38 107 PRO A C 1
ATOM 818 O O . PRO A 1 108 ? -17.418 27.476 16.505 1.00 13.74 107 PRO A O 1
ATOM 822 N N . ALA A 1 109 ? -18.709 26.913 18.264 1.00 14.27 108 ALA A N 1
ATOM 823 C CA . ALA A 1 109 ? -19.055 25.606 17.728 1.00 15.23 108 ALA A CA 1
ATOM 824 C C . ALA A 1 109 ? -19.674 25.711 16.339 1.00 15.00 108 ALA A C 1
ATOM 825 O O . ALA A 1 109 ? -19.418 24.906 15.467 1.00 15.26 108 ALA A O 1
ATOM 827 N N . VAL A 1 110 ? -20.528 26.705 16.124 1.00 16.40 109 VAL A N 1
ATOM 828 C CA . VAL A 1 110 ? -21.152 26.841 14.820 1.00 16.63 109 VAL A CA 1
ATOM 829 C C . VAL A 1 110 ? -20.154 27.077 13.667 1.00 16.52 109 VAL A C 1
ATOM 830 O O . VAL A 1 110 ? -20.391 26.645 12.546 1.00 16.77 109 VAL A O 1
ATOM 834 N N . ILE A 1 111 ? -19.037 27.719 13.972 1.00 15.10 110 ILE A N 1
ATOM 835 C CA . ILE A 1 111 ? -17.945 27.886 13.014 1.00 15.10 110 ILE A CA 1
ATOM 836 C C . ILE A 1 111 ? -17.100 26.616 12.973 1.00 16.69 110 ILE A C 1
ATOM 837 O O . ILE A 1 111 ? -16.733 26.151 11.907 1.00 16.94 110 ILE A O 1
ATOM 842 N N . LEU A 1 112 ? -16.793 26.026 14.121 1.00 17.83 111 LEU A N 1
ATOM 843 C CA . LEU A 1 112 ? -16.028 24.773 14.108 1.00 20.70 111 LEU A CA 1
ATOM 844 C C . LEU A 1 112 ? -16.702 23.626 13.338 1.00 22.06 111 LEU A C 1
ATOM 845 O O . LEU A 1 112 ? -16.031 22.858 12.640 1.00 23.77 111 LEU A O 1
ATOM 850 N N . ASP A 1 113 ? -18.020 23.517 13.446 1.00 23.69 112 ASP A N 1
ATOM 851 C CA . ASP A 1 113 ? -18.781 22.485 12.730 1.00 24.92 112 ASP A CA 1
ATOM 852 C C . ASP A 1 113 ? -18.550 22.565 11.213 1.00 25.40 112 ASP A C 1
ATOM 853 O O . ASP A 1 113 ? -18.519 21.553 10.505 1.00 26.17 112 ASP A O 1
ATOM 858 N N . ARG A 1 114 ? -18.363 23.784 10.736 1.00 24.94 113 ARG A N 1
ATOM 859 C CA . ARG A 1 114 ? -18.097 24.023 9.339 1.00 24.86 113 ARG A CA 1
ATOM 860 C C . ARG A 1 114 ? -16.655 23.764 8.982 1.00 25.35 113 ARG A C 1
ATOM 861 O O . ARG A 1 114 ? -16.379 23.126 7.974 1.00 24.59 113 ARG A O 1
ATOM 869 N N . VAL A 1 115 ? -15.716 24.258 9.774 1.00 25.84 114 VAL A N 1
ATOM 870 C CA . VAL A 1 115 ? -14.322 23.995 9.450 1.00 27.80 114 VAL A CA 1
ATOM 871 C C . VAL A 1 115 ? -14.068 22.482 9.503 1.00 29.43 114 VAL A C 1
ATOM 872 O O . VAL A 1 115 ? -13.175 21.995 8.822 1.00 30.06 114 VAL A O 1
ATOM 876 N N . ARG A 1 116 ? -14.903 21.743 10.244 1.00 30.39 115 ARG A N 1
ATOM 877 C CA . ARG A 1 116 ? -14.761 20.276 10.359 1.00 31.15 115 ARG A CA 1
ATOM 878 C C . ARG A 1 116 ? -15.408 19.454 9.229 1.00 30.15 115 ARG A C 1
ATOM 879 O O . ARG A 1 116 ? -15.139 18.258 9.102 1.00 30.91 115 ARG A O 1
ATOM 887 N N . GLN A 1 117 ? -16.271 20.069 8.422 1.00 29.24 116 GLN A N 1
ATOM 888 C CA . GLN A 1 117 ? -16.576 19.532 7.086 1.00 27.97 116 GLN A CA 1
ATOM 889 C C . GLN A 1 117 ? -15.636 20.136 6.005 1.00 26.34 116 GLN A C 1
ATOM 890 O O . GLN A 1 117 ? -16.046 20.241 4.829 1.00 25.67 116 GLN A O 1
ATOM 896 N N . GLY A 1 118 ? -14.430 20.573 6.421 1.00 23.48 117 GLY A N 1
ATOM 897 C CA . GLY A 1 118 ? -13.328 20.977 5.539 1.00 21.80 117 GLY A CA 1
ATOM 898 C C . GLY A 1 118 ? -13.235 22.413 5.000 1.00 19.65 117 GLY A C 1
ATOM 899 O O . GLY A 1 118 ? -12.353 22.756 4.187 1.00 17.51 117 GLY A O 1
ATOM 900 N N . GLU A 1 119 ? -14.138 23.275 5.439 1.00 18.13 118 GLU A N 1
ATOM 901 C CA . GLU A 1 119 ? -14.212 24.616 4.883 1.00 18.40 118 GLU A CA 1
ATOM 902 C C . GLU A 1 119 ? -13.149 25.514 5.484 1.00 16.52 118 GLU A C 1
ATOM 903 O O . GLU A 1 119 ? -12.812 25.419 6.683 1.00 17.22 118 GLU A O 1
ATOM 909 N N . ALA A 1 120 ? -12.637 26.413 4.658 1.00 14.57 119 ALA A N 1
ATOM 910 C CA . ALA A 1 120 ? -11.636 27.354 5.116 1.00 14.35 119 ALA A CA 1
ATOM 911 C C . ALA A 1 120 ? -12.347 28.400 5.996 1.00 13.18 119 ALA A C 1
ATOM 912 O O . ALA A 1 120 ? -13.478 28.812 5.694 1.00 12.62 119 ALA A O 1
ATOM 914 N N . LEU A 1 121 ? -11.683 28.787 7.069 1.00 13.11 120 LEU A N 1
ATOM 915 C CA . LEU A 1 121 ? -12.248 29.735 8.028 1.00 11.90 120 LEU A CA 1
ATOM 916 C C . LEU A 1 121 ? -12.655 31.053 7.387 1.00 11.74 120 LEU A C 1
ATOM 917 O O . LEU A 1 121 ? -13.692 31.601 7.703 1.00 11.11 120 LEU A O 1
ATOM 922 N N . GLY A 1 122 ? -11.819 31.580 6.504 1.00 12.96 121 GLY A N 1
ATOM 923 C CA . GLY A 1 122 ? -12.139 32.836 5.848 1.00 13.40 121 GLY A CA 1
ATOM 924 C C . GLY A 1 122 ? -13.494 32.893 5.201 1.00 13.23 121 GLY A C 1
ATOM 925 O O . GLY A 1 122 ? -14.319 33.762 5.533 1.00 12.93 121 GLY A O 1
ATOM 926 N N . PRO A 1 123 ? -13.739 32.038 4.220 1.00 13.92 122 PRO A N 1
ATOM 927 C CA . PRO A 1 123 ? -15.062 31.971 3.604 1.00 13.69 122 PRO A CA 1
ATOM 928 C C . PRO A 1 123 ? -16.216 31.763 4.603 1.00 12.60 122 PRO A C 1
ATOM 929 O O . PRO A 1 123 ? -17.268 32.346 4.381 1.00 13.69 122 PRO A O 1
ATOM 933 N N . VAL A 1 124 ? -16.015 30.945 5.639 1.00 11.99 123 VAL A N 1
ATOM 934 C CA . VAL A 1 124 ? -17.069 30.736 6.636 1.00 11.61 123 VAL A CA 1
ATOM 935 C C . VAL A 1 124 ? -17.352 32.048 7.348 1.00 11.64 123 VAL A C 1
ATOM 936 O O . VAL A 1 124 ? -18.513 32.437 7.455 1.00 12.23 123 VAL A O 1
ATOM 948 N N . SER A 1 126 ? -16.691 35.058 6.267 1.00 13.16 125 SER A N 1
ATOM 949 C CA . SER A 1 126 ? -17.284 35.976 5.284 1.00 14.24 125 SER A CA 1
ATOM 950 C C . SER A 1 126 ? -18.786 35.771 5.158 1.00 14.23 125 SER A C 1
ATOM 951 O O . SER A 1 126 ? -19.535 36.757 5.067 1.00 15.52 125 SER A O 1
ATOM 954 N N . GLN A 1 127 ? -19.247 34.522 5.154 1.00 14.00 126 GLN A N 1
ATOM 955 C CA . GLN A 1 127 ? -20.697 34.254 5.154 1.00 13.90 126 GLN A CA 1
ATOM 956 C C . GLN A 1 127 ? -21.330 34.653 6.480 1.00 14.20 126 GLN A C 1
ATOM 957 O O . GLN A 1 127 ? -22.444 35.168 6.491 1.00 14.57 126 GLN A O 1
ATOM 963 N N . TYR A 1 128 ? -20.643 34.399 7.595 1.00 14.14 127 TYR A N 1
ATOM 964 C CA . TYR A 1 128 ? -21.209 34.659 8.922 1.00 15.11 127 TYR A CA 1
ATOM 965 C C . TYR A 1 128 ? -21.390 36.155 9.174 1.00 15.78 127 TYR A C 1
ATOM 966 O O . TYR A 1 128 ? -22.382 36.556 9.777 1.00 16.39 127 TYR A O 1
ATOM 975 N N . THR A 1 129 ? -20.459 36.961 8.680 1.00 16.16 128 THR A N 1
ATOM 976 C CA . THR A 1 129 ? -20.401 38.399 8.998 1.00 16.80 128 THR A CA 1
ATOM 977 C C . THR A 1 129 ? -20.885 39.247 7.874 1.00 17.45 128 THR A C 1
ATOM 978 O O . THR A 1 129 ? -21.260 40.400 8.098 1.00 18.20 128 THR A O 1
ATOM 982 N N . GLY A 1 130 ? -20.855 38.713 6.660 1.00 17.97 129 GLY A N 1
ATOM 983 C CA . GLY A 1 130 ? -21.134 39.495 5.466 1.00 19.55 129 GLY A CA 1
ATOM 984 C C . GLY A 1 130 ? -19.992 40.360 4.944 1.00 20.00 129 GLY A C 1
ATOM 985 O O . GLY A 1 130 ? -20.212 41.121 4.005 1.00 21.08 129 GLY A O 1
ATOM 986 N N . ILE A 1 131 ? -18.797 40.230 5.535 1.00 20.56 130 ILE A N 1
ATOM 987 C CA . ILE A 1 131 ? -17.589 40.942 5.123 1.00 21.49 130 ILE A CA 1
ATOM 988 C C . ILE A 1 131 ? -16.811 40.044 4.150 1.00 21.51 130 ILE A C 1
ATOM 989 O O . ILE A 1 131 ? -16.269 39.005 4.542 1.00 20.76 130 ILE A O 1
ATOM 994 N N . ASP A 1 132 ? -16.740 40.457 2.894 1.00 22.18 131 ASP A N 1
ATOM 995 C CA . ASP A 1 132 ? -15.984 39.702 1.897 1.00 23.11 131 ASP A CA 1
ATOM 996 C C . ASP A 1 132 ? -14.475 39.715 2.213 1.00 22.91 131 ASP A C 1
ATOM 997 O O . ASP A 1 132 ? -13.944 40.712 2.701 1.00 22.30 131 ASP A O 1
ATOM 1002 N N . GLU A 1 133 ? -13.819 38.595 1.952 1.00 22.76 132 GLU A N 1
ATOM 1003 C CA . GLU A 1 133 ? -12.360 38.441 2.122 1.00 23.14 132 GLU A CA 1
ATOM 1004 C C . GLU A 1 133 ? -11.858 38.900 3.500 1.00 21.76 132 GLU A C 1
ATOM 1005 O O . GLU A 1 133 ? -10.803 39.525 3.632 1.00 20.58 132 GLU A O 1
ATOM 1011 N N . ILE A 1 134 ? -12.630 38.551 4.524 1.00 21.27 133 ILE A N 1
ATOM 1012 C CA . ILE A 1 134 ? -12.314 38.913 5.905 1.00 21.16 133 ILE A CA 1
ATOM 1013 C C . ILE A 1 134 ? -10.881 38.504 6.343 1.00 20.72 133 ILE A C 1
ATOM 1014 O O . ILE A 1 134 ? -10.251 39.218 7.106 1.00 18.99 133 ILE A O 1
ATOM 1019 N N . GLY A 1 135 ? -10.344 37.390 5.833 1.00 21.39 134 GLY A N 1
ATOM 1020 C CA . GLY A 1 135 ? -8.983 36.970 6.170 1.00 21.50 134 GLY A CA 1
ATOM 1021 C C . GLY A 1 135 ? -7.817 37.813 5.665 1.00 22.60 134 GLY A C 1
ATOM 1022 O O . GLY A 1 135 ? -6.693 37.692 6.139 1.00 22.59 134 GLY A O 1
ATOM 1023 N N . ARG A 1 136 ? -8.070 38.674 4.694 1.00 22.39 135 ARG A N 1
ATOM 1024 C CA . ARG A 1 136 ? -7.075 39.626 4.203 1.00 23.15 135 ARG A CA 1
ATOM 1025 C C . ARG A 1 136 ? -7.199 40.970 4.907 1.00 23.13 135 ARG A C 1
ATOM 1026 O O . ARG A 1 136 ? -6.470 41.914 4.618 1.00 23.74 135 ARG A O 1
ATOM 1034 N N . LYS A 1 137 ? -8.162 41.079 5.810 1.00 20.78 136 LYS A N 1
ATOM 1035 C CA . LYS A 1 137 ? -8.460 42.341 6.426 1.00 21.36 136 LYS A CA 1
ATOM 1036 C C . LYS A 1 137 ? -8.161 42.121 7.919 1.00 20.64 136 LYS A C 1
ATOM 1037 O O . LYS A 1 137 ? -7.064 41.663 8.255 1.00 22.69 136 LYS A O 1
ATOM 1043 N N . GLU A 1 138 ? -9.120 42.398 8.789 1.00 19.39 137 GLU A N 1
ATOM 1044 C CA . GLU A 1 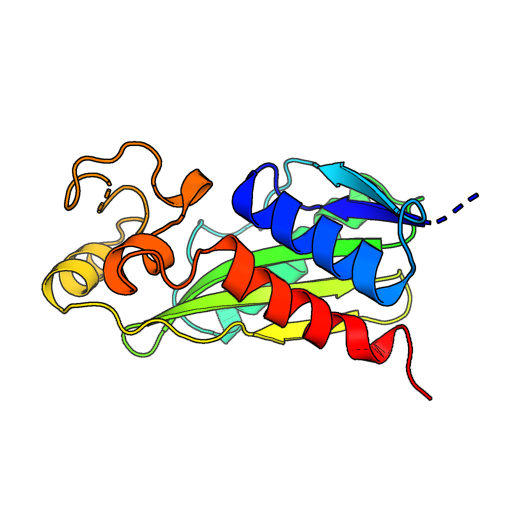138 ? -8.924 42.242 10.233 1.00 18.94 137 GLU A CA 1
ATOM 1045 C C . GLU A 1 138 ? -9.162 40.808 10.749 1.00 17.56 137 GLU A C 1
ATOM 1046 O O . GLU A 1 138 ? -8.744 40.492 11.848 1.00 17.30 137 GLU A O 1
ATOM 1052 N N . GLY A 1 139 ? -9.771 39.950 9.943 1.00 15.79 138 GLY A N 1
ATOM 1053 C CA . GLY A 1 139 ? -9.921 38.536 10.244 1.00 15.98 138 GLY A CA 1
ATOM 1054 C C . GLY A 1 139 ? -10.983 38.191 11.266 1.00 14.26 138 GLY A C 1
ATOM 1055 O O . GLY A 1 139 ? -11.631 39.077 11.833 1.00 14.79 138 GLY A O 1
ATOM 1056 N N . ALA A 1 140 ? -11.143 36.884 11.479 1.00 14.71 139 ALA A N 1
ATOM 1057 C CA . ALA A 1 140 ? -11.894 36.355 12.609 1.00 13.99 139 ALA A CA 1
ATOM 1058 C C . ALA A 1 140 ? -11.436 37.025 13.918 1.00 13.01 139 ALA A C 1
ATOM 1059 O O . ALA A 1 140 ? -12.261 37.344 14.765 1.00 12.98 139 ALA A O 1
ATOM 1061 N N . ILE A 1 141 ? -10.130 37.294 14.061 1.00 12.03 140 ILE A N 1
ATOM 1062 C CA . ILE A 1 141 ? -9.663 37.995 15.259 1.00 11.88 140 ILE A CA 1
ATOM 1063 C C . ILE A 1 141 ? -10.315 39.345 15.418 1.00 11.88 140 ILE A C 1
ATOM 1064 O O . ILE A 1 141 ? -10.791 39.678 16.498 1.00 12.09 140 ILE A O 1
ATOM 1069 N N . GLY A 1 142 ? -10.339 40.129 14.343 1.00 12.70 141 GLY A N 1
ATOM 1070 C CA . GLY A 1 142 ? -10.989 41.411 14.386 1.00 12.34 141 GLY A CA 1
ATOM 1071 C C . GLY A 1 142 ? -12.450 41.319 14.793 1.00 12.65 141 GLY A C 1
ATOM 1072 O O . GLY A 1 142 ? -12.929 42.114 15.626 1.00 13.48 141 GLY A O 1
ATOM 1073 N N . VAL A 1 143 ? -13.162 40.358 14.226 1.00 12.20 142 VAL A N 1
ATOM 1074 C CA . VAL A 1 143 ? -14.592 40.253 14.469 1.00 13.11 142 VAL A CA 1
ATOM 1075 C C . VAL A 1 143 ? -14.875 39.902 15.931 1.00 12.74 142 VAL A C 1
ATOM 1076 O O . VAL A 1 143 ? -15.649 40.593 16.599 1.00 12.57 142 VAL A O 1
ATOM 1080 N N . PHE A 1 144 ? -14.222 38.857 16.409 1.00 10.70 143 PHE A N 1
ATOM 1081 C CA . PHE A 1 144 ? -14.515 38.331 17.743 1.00 11.79 143 PHE A CA 1
ATOM 1082 C C . PHE A 1 144 ? -13.914 39.151 18.864 1.00 11.36 143 PHE A C 1
ATOM 1083 O O . PHE A 1 144 ? -14.366 39.040 20.027 1.00 12.06 143 PHE A O 1
ATOM 1091 N N . THR A 1 145 ? -12.959 40.026 18.526 1.00 11.24 144 THR A N 1
ATOM 1092 C CA . THR A 1 145 ? -12.425 40.924 19.541 1.00 11.10 144 THR A CA 1
ATOM 1093 C C . THR A 1 145 ? -13.036 42.325 19.468 1.00 12.29 144 THR A C 1
ATOM 1094 O O . THR A 1 145 ? -12.576 43.228 20.146 1.00 12.88 144 THR A O 1
ATOM 1098 N N . ALA A 1 146 ? -14.076 42.481 18.672 1.00 13.63 145 ALA A N 1
ATOM 1099 C CA . ALA A 1 146 ? -14.725 43.785 18.461 1.00 14.69 145 ALA A CA 1
ATOM 1100 C C . ALA A 1 146 ? -13.707 44.861 18.018 1.00 15.92 145 ALA A C 1
ATOM 1101 O O . ALA A 1 146 ? -13.790 46.041 18.433 1.00 15.46 145 ALA A O 1
ATOM 1103 N N . GLY A 1 147 ? -12.736 44.434 17.210 1.00 16.31 146 GLY A N 1
ATOM 1104 C CA . GLY A 1 147 ? -11.708 45.287 16.656 1.00 16.58 146 GLY A CA 1
ATOM 1105 C C . GLY A 1 147 ? -10.616 45.702 17.620 1.00 17.32 146 GLY A C 1
ATOM 1106 O O . GLY A 1 147 ? -9.783 46.532 17.258 1.00 18.01 146 GLY A O 1
ATOM 1107 N N . LYS A 1 148 ? -10.591 45.148 18.839 1.00 16.02 147 LYS A N 1
ATOM 1108 C CA . LYS A 1 148 ? -9.533 45.502 19.805 1.00 16.88 147 LYS A CA 1
ATOM 1109 C C . LYS A 1 148 ? -8.220 44.896 19.406 1.00 15.65 147 LYS A C 1
ATOM 1110 O O . LYS A 1 148 ? -7.157 45.433 19.747 1.00 17.19 147 LYS A O 1
ATOM 1116 N N . LEU A 1 149 ? -8.287 43.788 18.686 1.00 13.71 148 LEU A N 1
ATOM 1117 C CA . LEU A 1 149 ? -7.130 43.189 18.044 1.00 13.73 148 LEU A CA 1
ATOM 1118 C C . LEU A 1 149 ? -7.488 42.933 16.583 1.00 14.36 148 LEU A C 1
ATOM 1119 O O . LEU A 1 149 ? -8.652 42.857 16.217 1.00 14.72 148 LEU A O 1
ATOM 1124 N N . THR A 1 150 ? -6.471 42.782 15.756 1.00 14.68 149 THR A N 1
ATOM 1125 C CA . THR A 1 150 ? -6.623 42.315 14.394 1.00 15.04 149 THR A CA 1
ATOM 1126 C C . THR A 1 150 ? -5.699 41.156 14.083 1.00 15.93 149 THR A C 1
ATOM 1127 O O . THR A 1 150 ? -4.750 40.851 14.815 1.00 13.63 149 THR A O 1
ATOM 1131 N N . ARG A 1 151 ? -5.966 40.497 12.965 1.00 14.48 150 ARG A N 1
ATOM 1132 C CA . ARG A 1 151 ? -5.065 39.472 12.463 1.00 15.27 150 ARG A CA 1
ATOM 1133 C C . ARG A 1 151 ? -3.623 39.993 12.468 1.00 15.90 150 ARG A C 1
ATOM 1134 O O . ARG A 1 151 ? -2.707 39.342 12.944 1.00 14.01 150 ARG A O 1
ATOM 1142 N N . SER A 1 152 ? -3.442 41.170 11.909 1.00 15.10 151 SER A N 1
ATOM 1143 C CA . SER A 1 152 ? -2.143 41.805 11.870 1.00 18.62 151 SER A CA 1
ATOM 1144 C C . SER A 1 152 ? -1.498 42.078 13.226 1.00 15.81 151 SER A C 1
ATOM 1145 O O . SER A 1 152 ? -0.291 41.860 13.396 1.00 14.08 151 SER A O 1
ATOM 1150 N N . SER A 1 153 ? -2.265 42.610 14.171 1.00 13.69 152 SER A N 1
ATOM 1151 C CA . SER A 1 153 ? -1.641 42.952 15.453 1.00 13.42 152 SER A CA 1
ATOM 1152 C C . SER A 1 153 ? -1.267 41.722 16.265 1.00 12.73 152 SER A C 1
ATOM 1153 O O . SER A 1 153 ? -0.349 41.773 17.077 1.00 12.55 152 SER A O 1
ATOM 1156 N N . VAL A 1 154 ? -2.001 40.628 16.070 1.00 12.18 153 VAL A N 1
ATOM 1157 C CA . VAL A 1 154 ? -1.669 39.346 16.712 1.00 13.29 153 VAL A CA 1
ATOM 1158 C C . VAL A 1 154 ? -0.466 38.687 16.013 1.00 13.40 153 VAL A C 1
ATOM 1159 O O . VAL A 1 154 ? 0.475 38.228 16.663 1.00 14.63 153 VAL A O 1
ATOM 1163 N N . TYR A 1 155 ? -0.461 38.685 14.690 1.00 14.66 154 TYR A N 1
ATOM 1164 C CA . TYR A 1 155 ? 0.690 38.137 13.943 1.00 14.59 154 TYR A CA 1
ATOM 1165 C C . TYR A 1 155 ? 1.965 38.951 14.193 1.00 14.12 154 TYR A C 1
ATOM 1166 O O . TYR A 1 155 ? 3.062 38.381 14.280 1.00 14.34 154 TYR A O 1
ATOM 1175 N N . TYR A 1 156 ? 1.827 40.251 14.410 1.00 12.23 155 TYR A N 1
ATOM 1176 C CA . TYR A 1 156 ? 2.954 41.101 14.785 1.00 12.35 155 TYR A CA 1
ATOM 1177 C C . TYR A 1 156 ? 3.695 40.572 15.996 1.00 11.56 155 TYR A C 1
ATOM 1178 O O . TYR A 1 156 ? 4.942 40.479 15.958 1.00 10.92 155 TYR A O 1
ATOM 1187 N N . GLN A 1 157 ? 2.981 40.225 17.076 1.00 10.84 156 GLN A N 1
ATOM 1188 C CA . GLN A 1 157 ? 3.676 39.711 18.254 1.00 9.77 156 GLN A CA 1
ATOM 1189 C C . GLN A 1 157 ? 4.411 38.413 17.936 1.00 10.18 156 GLN A C 1
ATOM 1190 O O . GLN A 1 157 ? 5.548 38.187 18.353 1.00 9.69 156 GLN A O 1
ATOM 1196 N N . ALA A 1 158 ? 3.743 37.534 17.195 1.00 9.21 157 ALA A N 1
ATOM 1197 C CA . ALA A 1 158 ? 4.362 36.270 16.824 1.00 9.60 157 ALA A CA 1
ATOM 1198 C C . ALA A 1 158 ? 5.641 36.421 15.976 1.00 9.53 157 ALA A C 1
ATOM 1199 O O . ALA A 1 158 ? 6.626 35.708 16.175 1.00 9.39 157 ALA A O 1
ATOM 1201 N N . VAL A 1 159 ? 5.628 37.351 15.050 1.00 8.86 158 VAL A N 1
ATOM 1202 C CA . VAL A 1 159 ? 6.835 37.634 14.287 1.00 9.15 158 VAL A CA 1
ATOM 1203 C C . VAL A 1 159 ? 7.945 38.207 15.178 1.00 8.73 158 VAL A C 1
ATOM 1204 O O . VAL A 1 159 ? 9.085 37.768 15.102 1.00 9.91 158 VAL A O 1
ATOM 1208 N N . ILE A 1 160 ? 7.627 39.158 16.047 1.00 8.79 159 ILE A N 1
ATOM 1209 C CA . ILE A 1 160 ? 8.626 39.642 16.997 1.00 9.41 159 ILE A CA 1
ATOM 1210 C C . ILE A 1 160 ? 9.258 38.510 17.806 1.00 9.33 159 ILE A C 1
ATOM 1211 O O . ILE A 1 160 ? 10.494 38.426 17.969 1.00 9.04 159 ILE A O 1
ATOM 1216 N N . LEU A 1 161 ? 8.416 37.607 18.300 1.00 7.98 160 LEU A N 1
ATOM 1217 C CA . LEU A 1 161 ? 8.875 36.476 19.085 1.00 9.14 160 LEU A CA 1
ATOM 1218 C C . LEU A 1 161 ? 9.748 35.523 18.279 1.00 8.79 160 LEU A C 1
ATOM 1219 O O . LEU A 1 161 ? 10.792 35.080 18.754 1.00 9.50 160 LEU A O 1
ATOM 1224 N N . ALA A 1 162 ? 9.367 35.258 17.046 1.00 8.97 161 ALA A N 1
ATOM 1225 C CA . ALA A 1 162 ? 10.122 34.335 16.182 1.00 9.42 161 ALA A CA 1
ATOM 1226 C C . ALA A 1 162 ? 11.453 34.969 15.778 1.00 10.04 161 ALA A C 1
ATOM 1227 O O . ALA A 1 162 ? 12.381 34.261 15.408 1.00 9.59 161 ALA A O 1
ATOM 1229 N N . LEU A 1 163 ? 11.554 36.306 15.861 1.00 9.49 162 LEU A N 1
ATOM 1230 C CA . LEU A 1 163 ? 12.792 37.022 15.569 1.00 9.90 162 LEU A CA 1
ATOM 1231 C C . LEU A 1 163 ? 13.837 36.965 16.676 1.00 11.03 162 LEU A C 1
ATOM 1232 O O . LEU A 1 163 ? 14.969 37.373 16.477 1.00 11.08 162 LEU A O 1
ATOM 1237 N N . SER A 1 164 ? 13.482 36.418 17.839 1.00 10.86 163 SER A N 1
ATOM 1238 C CA . SER A 1 164 ? 14.359 36.369 18.982 1.00 10.09 163 SER A CA 1
ATOM 1239 C C . SER A 1 164 ? 15.753 35.781 18.744 1.00 11.28 163 SER A C 1
ATOM 1240 O O . SER A 1 164 ? 16.728 36.340 19.226 1.00 10.71 163 SER A O 1
ATOM 1243 N N . PRO A 1 165 ? 15.881 34.658 18.043 1.00 12.17 164 PRO A N 1
ATOM 1244 C CA . PRO A 1 165 ? 17.207 34.106 17.768 1.00 12.90 164 PRO A CA 1
ATOM 1245 C C . PRO A 1 165 ? 18.105 35.018 16.944 1.00 14.64 164 PRO A C 1
ATOM 1246 O O . PRO A 1 165 ? 19.326 34.785 16.986 1.00 15.67 164 PRO A O 1
ATOM 1250 N N . PHE A 1 166 ? 17.581 36.044 16.270 1.00 15.25 165 PHE A N 1
ATOM 1251 C CA . PHE A 1 166 ? 18.352 36.798 15.284 1.00 15.83 165 PHE A CA 1
ATOM 1252 C C . PHE A 1 166 ? 18.870 38.119 15.819 1.00 17.54 165 PHE A C 1
ATOM 1253 O O . PHE A 1 166 ? 19.416 38.930 15.069 1.00 18.88 165 PHE A O 1
ATOM 1261 N N . HIS A 1 167 ? 18.623 38.353 17.104 1.00 16.71 166 HIS A N 1
ATOM 1262 C CA . HIS A 1 167 ? 19.118 39.536 17.766 1.00 19.00 166 HIS A CA 1
ATOM 1263 C C . HIS A 1 167 ? 19.371 39.298 19.295 1.00 19.20 166 HIS A C 1
ATOM 1264 O O . HIS A 1 167 ? 19.367 40.228 20.028 1.00 22.25 166 HIS A O 1
ATOM 1271 N N . ASN A 1 168 ? 19.628 38.060 19.758 1.00 22.27 167 ASN A N 1
ATOM 1272 C CA . ASN A 1 168 ? 20.156 37.779 21.149 1.00 22.55 167 ASN A CA 1
ATOM 1273 C C . ASN A 1 168 ? 21.297 36.743 21.349 1.00 25.07 167 ASN A C 1
ATOM 1274 O O . ASN A 1 168 ? 21.126 35.578 20.999 1.00 25.24 167 ASN A O 1
ATOM 1279 N N . ALA A 1 169 ? 22.445 37.152 21.891 0.50 26.37 168 ALA A N 1
ATOM 1280 C CA . ALA A 1 169 ? 23.344 36.280 22.699 1.00 28.66 168 ALA A CA 1
ATOM 1281 C C . ALA A 1 169 ? 24.672 35.878 22.051 1.00 29.02 168 ALA A C 1
ATOM 1282 O O . ALA A 1 169 ? 25.567 35.252 22.669 1.00 32.52 168 ALA A O 1
#

CATH classification: 3.90.950.10